Protein AF-A0A142XXT7-F1 (afdb_monomer_lite)

pLDDT: mean 80.43, std 14.65, range [42.28, 97.31]

Structure (mmCIF, N/CA/C/O backbone):
data_AF-A0A1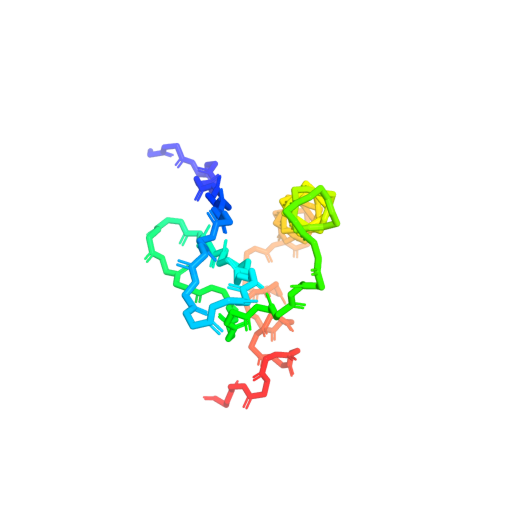42XXT7-F1
#
_entry.id   AF-A0A142XXT7-F1
#
loop_
_atom_site.group_PDB
_atom_site.id
_atom_site.type_symbol
_atom_site.label_atom_id
_atom_site.label_alt_id
_atom_site.label_comp_id
_atom_site.label_asym_id
_atom_site.label_entity_id
_atom_site.label_seq_id
_atom_site.pdbx_PDB_ins_code
_atom_site.Cartn_x
_atom_site.Cartn_y
_atom_site.Cartn_z
_atom_site.occupancy
_atom_site.B_iso_or_equiv
_atom_site.auth_seq_id
_atom_site.auth_comp_id
_atom_site.auth_asym_id
_atom_site.auth_atom_id
_atom_site.pdbx_PDB_model_num
ATOM 1 N N . MET A 1 1 ? -2.142 13.434 21.665 1.00 42.28 1 MET A N 1
ATOM 2 C CA . MET A 1 1 ? -1.353 12.774 20.600 1.00 42.28 1 MET A CA 1
ATOM 3 C C . MET A 1 1 ? -2.147 12.916 19.312 1.00 42.28 1 MET A C 1
ATOM 5 O O . MET A 1 1 ? -3.356 12.748 19.376 1.00 42.28 1 MET A O 1
ATOM 9 N N . SER A 1 2 ? -1.542 13.302 18.184 1.00 45.94 2 SER A N 1
ATOM 10 C CA . SER A 1 2 ? -2.285 13.352 16.914 1.00 45.94 2 SER A CA 1
ATOM 11 C C . SER A 1 2 ? -2.743 11.935 16.567 1.00 45.94 2 SER A C 1
ATOM 13 O O . SER A 1 2 ? -1.908 11.060 16.362 1.00 45.94 2 SER A O 1
ATOM 15 N N . HIS A 1 3 ? -4.056 11.703 16.534 1.00 62.56 3 HIS A N 1
ATOM 16 C CA . HIS A 1 3 ? -4.652 10.417 16.153 1.00 62.56 3 HIS A CA 1
ATOM 17 C C . HIS A 1 3 ? -4.634 10.187 14.633 1.00 62.56 3 HIS A C 1
ATOM 19 O O . HIS A 1 3 ? -5.169 9.192 14.151 1.00 62.56 3 HIS A O 1
ATOM 25 N N . THR A 1 4 ? -4.036 11.106 13.868 1.00 67.25 4 THR A N 1
ATOM 26 C CA . THR A 1 4 ? -3.981 11.011 12.411 1.00 67.25 4 THR A CA 1
ATOM 27 C C . THR A 1 4 ? -2.931 9.972 12.008 1.00 67.25 4 THR A C 1
ATOM 29 O O . THR A 1 4 ? -1.750 10.179 12.301 1.00 67.25 4 THR A O 1
ATOM 32 N N . PRO A 1 5 ? -3.313 8.874 11.334 1.00 75.62 5 PRO A N 1
ATOM 33 C CA . PRO A 1 5 ? -2.363 7.864 10.887 1.00 75.62 5 PRO A CA 1
ATOM 34 C C . PRO A 1 5 ? -1.394 8.459 9.861 1.00 75.62 5 PRO A C 1
ATOM 36 O O . PRO A 1 5 ? -1.803 9.111 8.895 1.00 75.62 5 PRO A O 1
ATOM 39 N N . ARG A 1 6 ? -0.097 8.205 10.042 1.00 85.12 6 ARG A N 1
ATOM 40 C CA . ARG A 1 6 ? 0.922 8.502 9.033 1.00 85.12 6 ARG A CA 1
ATOM 41 C C . ARG A 1 6 ? 0.957 7.351 8.037 1.00 85.12 6 ARG A C 1
ATOM 43 O O . ARG A 1 6 ? 1.381 6.255 8.384 1.00 85.12 6 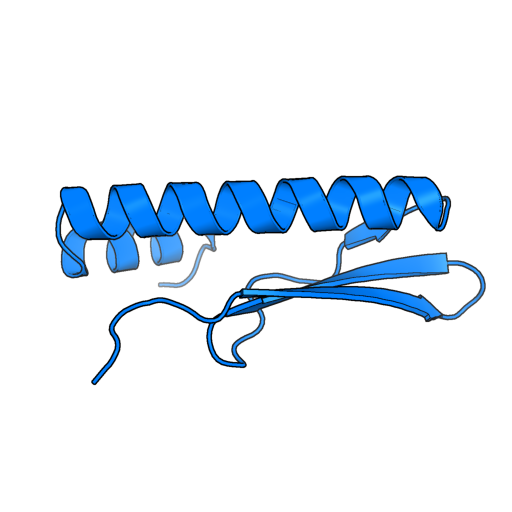ARG A O 1
ATOM 50 N N . ILE A 1 7 ? 0.491 7.613 6.821 1.00 88.00 7 ILE A N 1
ATOM 51 C CA . ILE A 1 7 ? 0.422 6.629 5.737 1.00 88.00 7 ILE A CA 1
ATOM 52 C C . ILE A 1 7 ? 1.567 6.900 4.775 1.00 88.00 7 ILE A C 1
ATOM 54 O O . ILE A 1 7 ? 1.682 8.009 4.246 1.00 88.00 7 ILE A O 1
ATOM 58 N N . GLU A 1 8 ? 2.381 5.886 4.525 1.00 91.50 8 GLU A N 1
ATOM 59 C CA . GLU A 1 8 ? 3.511 5.962 3.610 1.00 91.50 8 GLU A CA 1
ATOM 60 C C . GLU A 1 8 ? 3.351 4.913 2.520 1.00 91.50 8 GLU A C 1
ATOM 62 O O . GLU A 1 8 ? 2.881 3.802 2.755 1.00 91.50 8 GLU A O 1
ATOM 67 N N . THR A 1 9 ? 3.729 5.289 1.307 1.00 92.38 9 THR A N 1
ATOM 68 C CA . THR A 1 9 ? 3.722 4.409 0.143 1.00 92.38 9 THR A CA 1
ATOM 69 C C . THR A 1 9 ? 5.000 4.666 -0.638 1.00 92.38 9 THR A C 1
ATOM 71 O O . THR A 1 9 ? 5.374 5.827 -0.820 1.00 92.38 9 THR A O 1
ATOM 74 N N . ARG A 1 10 ? 5.682 3.605 -1.068 1.00 93.94 10 ARG A N 1
ATOM 75 C CA . ARG A 1 10 ? 6.922 3.689 -1.851 1.00 93.94 10 ARG A CA 1
ATOM 76 C C . ARG A 1 10 ? 6.895 2.670 -2.979 1.00 93.94 10 ARG A C 1
ATOM 78 O O . ARG A 1 10 ? 6.385 1.569 -2.792 1.00 93.94 10 ARG A O 1
ATOM 85 N N . VAL A 1 11 ? 7.479 3.047 -4.107 1.00 95.94 11 VAL A N 1
ATOM 86 C CA . VAL A 1 11 ? 7.744 2.154 -5.235 1.00 95.94 11 VAL A CA 1
ATOM 87 C C . VAL A 1 11 ? 9.246 1.902 -5.247 1.00 95.94 11 VAL A C 1
ATOM 89 O O . VAL A 1 11 ? 10.022 2.857 -5.205 1.00 95.94 11 VAL A O 1
ATOM 92 N N . VAL A 1 12 ? 9.650 0.638 -5.230 1.00 96.06 12 VAL A N 1
ATOM 93 C CA . VAL A 1 12 ? 11.054 0.210 -5.231 1.00 96.06 12 VAL A CA 1
ATOM 94 C C . VAL A 1 12 ? 11.266 -0.698 -6.431 1.00 96.06 12 VAL A C 1
ATOM 96 O O . VAL A 1 12 ? 10.433 -1.555 -6.697 1.00 96.06 12 VAL A O 1
ATOM 99 N N . GLU A 1 13 ? 12.352 -0.500 -7.163 1.00 96.06 13 GLU A N 1
ATOM 100 C CA . GLU A 1 13 ? 12.749 -1.388 -8.253 1.00 96.06 13 GLU A CA 1
ATOM 101 C C . GLU A 1 13 ? 13.717 -2.443 -7.707 1.00 96.06 13 GLU A C 1
ATOM 103 O O . GLU A 1 13 ? 14.778 -2.100 -7.187 1.00 96.06 13 GLU A O 1
ATOM 108 N N . GLU A 1 14 ? 13.336 -3.718 -7.784 1.00 93.88 14 GLU A N 1
ATOM 109 C CA . GLU A 1 14 ? 14.153 -4.859 -7.361 1.00 93.88 14 GLU A CA 1
ATOM 110 C C . GLU A 1 14 ? 14.006 -5.989 -8.385 1.00 93.88 14 GLU A C 1
ATOM 112 O O . GLU A 1 14 ? 12.888 -6.399 -8.693 1.00 93.88 14 GLU A O 1
ATOM 117 N N . PHE A 1 15 ? 15.128 -6.520 -8.883 1.00 91.44 15 PHE A N 1
ATOM 118 C CA . PHE A 1 15 ? 15.155 -7.611 -9.872 1.00 91.44 15 PHE A CA 1
ATOM 119 C C . PHE A 1 15 ? 14.348 -7.314 -11.151 1.00 91.44 15 PHE A C 1
ATOM 121 O O . PHE A 1 15 ? 13.572 -8.156 -11.594 1.00 91.44 15 PHE A O 1
ATOM 128 N N . ASP A 1 16 ? 14.507 -6.110 -11.712 1.00 88.94 16 ASP A N 1
ATOM 129 C CA . ASP A 1 16 ? 13.782 -5.626 -12.903 1.00 88.94 16 ASP A CA 1
ATOM 130 C C . ASP A 1 16 ? 12.250 -5.587 -12.735 1.00 88.94 16 ASP A C 1
ATOM 132 O O . ASP A 1 16 ? 11.489 -5.586 -13.704 1.00 88.94 16 ASP A O 1
ATOM 136 N N . LEU A 1 17 ? 11.781 -5.560 -11.484 1.00 92.75 17 LEU A N 1
ATOM 137 C CA . LEU A 1 17 ? 10.372 -5.505 -11.116 1.00 92.75 17 LEU A CA 1
ATOM 138 C C . LEU A 1 17 ? 10.119 -4.328 -10.180 1.00 92.75 17 LEU A C 1
ATOM 140 O O . LEU A 1 17 ? 10.930 -4.021 -9.307 1.00 92.75 17 LEU A O 1
ATOM 144 N N . TYR A 1 18 ? 8.954 -3.699 -10.316 1.00 96.56 18 TYR A N 1
ATOM 145 C CA . TYR A 1 18 ? 8.543 -2.621 -9.424 1.00 96.56 18 TYR A CA 1
ATOM 146 C C . TYR A 1 18 ? 7.681 -3.172 -8.295 1.00 96.56 18 TYR A C 1
ATOM 148 O O . TYR A 1 18 ? 6.698 -3.866 -8.526 1.00 96.56 18 TYR A O 1
ATOM 156 N N . TRP A 1 19 ? 8.024 -2.835 -7.061 1.00 95.94 19 TRP A N 1
ATOM 157 C CA . TRP A 1 19 ? 7.346 -3.283 -5.853 1.00 95.94 19 TRP A CA 1
ATOM 158 C C . TRP A 1 19 ? 6.775 -2.096 -5.098 1.00 95.94 19 TRP A C 1
ATOM 160 O O . TRP A 1 19 ? 7.479 -1.146 -4.750 1.00 95.94 19 TRP A O 1
ATOM 170 N N . VAL A 1 20 ? 5.483 -2.162 -4.810 1.00 95.12 20 VAL A N 1
ATOM 171 C CA . VAL A 1 20 ? 4.739 -1.128 -4.105 1.00 95.12 20 VAL A CA 1
ATOM 172 C C . VAL A 1 20 ? 4.557 -1.551 -2.656 1.00 95.12 20 VAL A C 1
ATOM 174 O O . VAL A 1 20 ? 3.812 -2.480 -2.346 1.00 95.12 20 VAL A O 1
ATOM 177 N N . TYR A 1 21 ? 5.231 -0.846 -1.756 1.00 93.81 21 TYR A N 1
ATOM 178 C CA . TYR A 1 21 ? 5.109 -1.040 -0.316 1.00 93.81 21 TYR A CA 1
ATO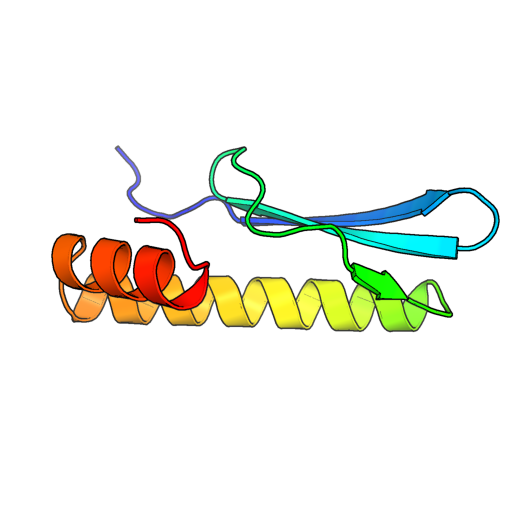M 179 C C . TYR A 1 21 ? 4.187 0.024 0.262 1.00 93.81 21 TYR A C 1
ATOM 181 O O . TYR A 1 21 ? 4.240 1.192 -0.137 1.00 93.81 21 TYR A O 1
ATOM 189 N N . SER A 1 22 ? 3.415 -0.357 1.272 1.00 91.75 22 SER A N 1
ATOM 190 C CA . SER A 1 22 ? 2.588 0.560 2.046 1.00 91.75 22 SER A CA 1
ATOM 191 C C . SER A 1 22 ? 2.733 0.298 3.540 1.00 91.75 22 SER A C 1
ATOM 193 O O . SER A 1 22 ? 2.744 -0.849 3.992 1.00 91.75 22 SER A O 1
ATOM 195 N N . SER A 1 23 ? 2.845 1.375 4.315 1.00 89.50 23 SER A N 1
ATOM 196 C CA . SER A 1 23 ? 2.925 1.318 5.770 1.00 89.50 23 SER A CA 1
ATOM 197 C C . SER A 1 23 ? 1.994 2.335 6.426 1.00 89.50 23 SER A C 1
ATOM 199 O O . SER A 1 23 ? 1.669 3.383 5.858 1.00 89.50 23 SER A O 1
ATOM 201 N N . VAL A 1 24 ? 1.561 2.021 7.645 1.00 87.31 24 VAL A N 1
ATOM 202 C CA . VAL A 1 24 ? 0.823 2.935 8.515 1.00 87.31 24 VAL A CA 1
ATOM 203 C C . VAL A 1 24 ? 1.500 2.998 9.868 1.00 87.31 24 VAL A C 1
ATOM 205 O O . VAL A 1 24 ? 1.657 1.983 10.538 1.00 87.31 24 VAL A O 1
ATOM 208 N N . ASN A 1 25 ? 1.906 4.198 10.283 1.00 86.12 25 ASN A N 1
ATOM 209 C CA . ASN A 1 25 ? 2.664 4.419 11.516 1.00 86.12 25 ASN A CA 1
ATOM 210 C C . ASN A 1 25 ? 3.897 3.494 11.623 1.00 86.12 25 ASN A C 1
ATOM 212 O O . ASN A 1 25 ? 4.221 3.014 12.705 1.00 86.12 25 ASN A O 1
ATOM 216 N N . GLY A 1 26 ? 4.549 3.212 10.489 1.00 83.12 26 GLY A N 1
ATOM 217 C CA . GLY A 1 26 ? 5.700 2.306 10.403 1.00 83.12 26 GLY A CA 1
ATOM 218 C C . GLY A 1 26 ? 5.358 0.814 10.297 1.00 83.12 26 GLY A C 1
ATOM 219 O O . GLY A 1 26 ? 6.253 0.018 10.035 1.00 83.12 26 GLY A O 1
ATOM 220 N N . TRP A 1 27 ? 4.089 0.420 10.431 1.00 82.50 27 TRP A N 1
ATOM 221 C CA . TRP A 1 27 ? 3.652 -0.970 10.279 1.00 82.50 27 TRP A CA 1
ATOM 222 C C . TRP A 1 27 ? 3.313 -1.275 8.829 1.00 82.50 27 TRP A C 1
ATOM 224 O O . TRP A 1 27 ? 2.511 -0.566 8.222 1.00 82.50 27 TRP A O 1
ATOM 234 N N . CYS A 1 28 ? 3.900 -2.333 8.272 1.00 85.00 28 CYS A N 1
ATOM 235 C CA . CYS A 1 28 ? 3.569 -2.781 6.924 1.00 85.00 28 CYS A CA 1
ATOM 236 C C . CYS A 1 28 ? 2.095 -3.207 6.865 1.00 85.00 28 CYS A C 1
ATOM 238 O O . CYS A 1 28 ? 1.655 -3.994 7.703 1.00 85.00 28 CYS A O 1
ATOM 240 N N . THR A 1 29 ? 1.327 -2.689 5.904 1.00 79.81 29 THR A N 1
ATOM 241 C CA . THR A 1 29 ? -0.113 -2.993 5.827 1.00 79.81 29 THR A CA 1
ATOM 242 C C . THR A 1 29 ? -0.410 -4.294 5.094 1.00 79.81 29 THR A C 1
ATOM 244 O O . THR A 1 29 ? -1.470 -4.871 5.305 1.00 79.81 29 THR A O 1
ATOM 247 N N . GLN A 1 30 ? 0.485 -4.722 4.200 1.00 80.56 30 GLN A N 1
ATOM 248 C CA . GLN A 1 30 ? 0.328 -5.911 3.362 1.00 80.56 30 GLN A CA 1
ATOM 249 C C . GLN A 1 30 ? 1.671 -6.350 2.766 1.00 80.56 30 GLN A C 1
ATOM 251 O O . GLN A 1 30 ? 2.664 -5.624 2.850 1.00 80.56 30 GLN A O 1
ATOM 256 N N . TRP A 1 31 ? 1.689 -7.520 2.123 1.00 86.00 31 TRP A N 1
ATOM 257 C CA . TRP A 1 31 ? 2.807 -7.904 1.264 1.00 86.00 31 TRP A CA 1
ATOM 258 C C . TRP A 1 31 ? 2.963 -6.901 0.104 1.00 86.00 31 TRP A C 1
ATOM 260 O O . TRP A 1 31 ? 1.945 -6.437 -0.421 1.00 86.00 31 TRP A O 1
ATOM 270 N N . PRO A 1 32 ? 4.195 -6.543 -0.304 1.00 89.69 32 PRO A N 1
ATOM 271 C CA . PRO A 1 32 ? 4.412 -5.601 -1.397 1.00 89.69 32 PRO A CA 1
ATOM 272 C C . PRO A 1 32 ? 3.751 -6.079 -2.688 1.00 89.69 32 PRO A C 1
ATOM 274 O O . PRO A 1 32 ? 3.833 -7.255 -3.044 1.00 89.69 32 PRO A O 1
ATOM 277 N N . VAL A 1 33 ? 3.098 -5.163 -3.396 1.00 91.19 33 VAL A N 1
ATOM 278 C CA . VAL A 1 33 ? 2.406 -5.489 -4.646 1.00 91.19 33 VAL A CA 1
ATOM 279 C C . VAL A 1 33 ? 3.350 -5.251 -5.809 1.00 91.19 33 VAL A C 1
ATOM 281 O O . VAL A 1 33 ? 3.949 -4.184 -5.916 1.00 91.19 33 VAL A O 1
ATOM 284 N N . GLN A 1 34 ? 3.479 -6.241 -6.678 1.00 94.25 34 GLN A N 1
ATOM 285 C CA . GLN A 1 34 ? 4.273 -6.115 -7.889 1.00 94.25 34 GLN A CA 1
ATOM 286 C C . GLN A 1 34 ? 3.536 -5.256 -8.925 1.00 94.25 34 GLN A C 1
ATOM 288 O O . GLN A 1 34 ? 2.321 -5.360 -9.088 1.00 94.25 34 GLN A O 1
ATOM 293 N N . SER A 1 35 ? 4.288 -4.437 -9.648 1.00 94.00 35 SER A N 1
ATOM 294 C CA . SER A 1 35 ? 3.832 -3.606 -10.750 1.00 94.00 35 SER A CA 1
ATOM 295 C C . SER A 1 35 ? 4.726 -3.832 -11.977 1.00 94.00 35 SER A C 1
ATOM 297 O O . SER A 1 35 ? 5.945 -3.949 -11.824 1.00 94.00 35 SER A O 1
ATOM 299 N N . PRO A 1 36 ? 4.151 -3.897 -13.193 1.00 91.50 36 PRO A N 1
ATOM 300 C CA . PRO A 1 36 ? 4.915 -4.104 -14.422 1.00 91.50 36 PRO A CA 1
ATOM 301 C C . PRO A 1 36 ? 5.748 -2.879 -14.814 1.00 91.50 36 PRO A C 1
ATOM 303 O O . PRO A 1 36 ? 6.809 -3.030 -15.410 1.00 91.50 36 PRO A O 1
ATOM 306 N N . THR A 1 37 ? 5.294 -1.673 -14.465 1.00 96.12 37 THR A N 1
ATOM 307 C CA . THR A 1 37 ? 6.024 -0.426 -14.714 1.00 96.12 37 THR A CA 1
ATOM 308 C C . THR A 1 37 ? 6.094 0.436 -13.458 1.00 96.12 37 THR A C 1
ATOM 310 O O . THR A 1 37 ? 5.323 0.259 -12.504 1.00 96.12 37 THR A O 1
ATOM 313 N N . LYS A 1 38 ? 7.022 1.397 -13.456 1.00 95.44 38 LYS A N 1
ATOM 314 C CA . LYS A 1 38 ? 7.134 2.387 -12.385 1.00 95.44 38 LYS A CA 1
ATOM 315 C C . LYS A 1 38 ? 5.882 3.258 -12.290 1.00 95.44 38 LYS A C 1
ATOM 317 O O . LYS A 1 38 ? 5.390 3.481 -11.189 1.00 95.44 38 LYS A O 1
ATOM 322 N N . GLU A 1 39 ? 5.364 3.715 -13.428 1.00 97.31 39 GLU A N 1
ATOM 323 C CA . GLU A 1 39 ? 4.181 4.583 -13.504 1.00 97.31 39 GLU A CA 1
ATOM 324 C C . GLU A 1 39 ? 2.932 3.877 -12.974 1.00 97.31 39 GLU A C 1
ATOM 326 O O . GLU A 1 39 ? 2.227 4.432 -12.130 1.00 97.31 39 GLU A O 1
ATOM 331 N N . ASP A 1 40 ? 2.720 2.615 -13.354 1.00 94.44 40 ASP A N 1
ATOM 332 C CA . ASP A 1 40 ? 1.653 1.790 -12.778 1.00 94.44 40 ASP A CA 1
ATOM 333 C C . ASP A 1 40 ? 1.834 1.629 -11.260 1.00 94.44 40 ASP A C 1
ATOM 335 O O . ASP A 1 40 ? 0.869 1.699 -10.496 1.00 94.44 40 ASP A O 1
ATOM 339 N N . GLY A 1 41 ? 3.082 1.493 -10.801 1.00 95.25 41 GLY A N 1
ATOM 340 C CA . GLY A 1 41 ? 3.413 1.377 -9.384 1.00 95.25 41 GLY A CA 1
ATOM 341 C C . GLY A 1 41 ? 3.083 2.650 -8.605 1.00 95.25 41 GLY A C 1
ATOM 342 O O . GLY A 1 41 ? 2.578 2.581 -7.484 1.00 95.25 41 GLY A O 1
ATOM 343 N N . GLU A 1 42 ? 3.321 3.820 -9.197 1.00 96.12 42 GLU A N 1
ATOM 344 C CA . GLU A 1 42 ? 2.987 5.122 -8.613 1.00 96.12 42 GLU A CA 1
ATOM 345 C C . GLU A 1 42 ? 1.470 5.347 -8.552 1.00 96.12 42 GLU A C 1
ATOM 347 O O . GLU A 1 42 ? 0.954 5.807 -7.525 1.00 96.12 42 GLU A O 1
ATOM 352 N N . VAL A 1 43 ? 0.736 4.954 -9.600 1.00 95.56 43 VAL A N 1
ATOM 353 C CA . VAL A 1 43 ? -0.735 4.965 -9.605 1.00 95.56 43 VAL A CA 1
ATOM 354 C C . VAL A 1 43 ? -1.277 4.054 -8.504 1.00 95.56 43 VAL A C 1
ATOM 356 O O . VAL A 1 43 ? -2.113 4.481 -7.701 1.00 95.56 43 VAL A O 1
ATOM 359 N N . LEU A 1 44 ? -0.762 2.827 -8.405 1.00 92.50 44 LEU A N 1
ATOM 360 C CA . LEU A 1 44 ? -1.158 1.868 -7.379 1.00 92.50 44 LEU A CA 1
ATOM 361 C C . LEU A 1 44 ? -0.838 2.388 -5.968 1.00 92.50 44 LEU A C 1
ATOM 363 O O . LEU A 1 44 ? -1.664 2.288 -5.060 1.00 92.50 44 LEU A O 1
ATOM 367 N N . ALA A 1 45 ? 0.327 3.011 -5.777 1.00 92.88 45 ALA A N 1
ATOM 368 C CA . ALA A 1 45 ? 0.719 3.629 -4.514 1.00 92.88 45 ALA A CA 1
ATOM 369 C C . ALA A 1 45 ? -0.257 4.743 -4.095 1.00 92.88 45 ALA A C 1
ATOM 371 O O . ALA A 1 45 ? -0.641 4.832 -2.924 1.00 92.88 45 ALA A O 1
ATOM 372 N N . ALA A 1 46 ? -0.692 5.585 -5.037 1.00 92.69 46 ALA A N 1
ATOM 373 C CA . ALA A 1 46 ? -1.681 6.626 -4.774 1.00 92.69 46 ALA A CA 1
ATOM 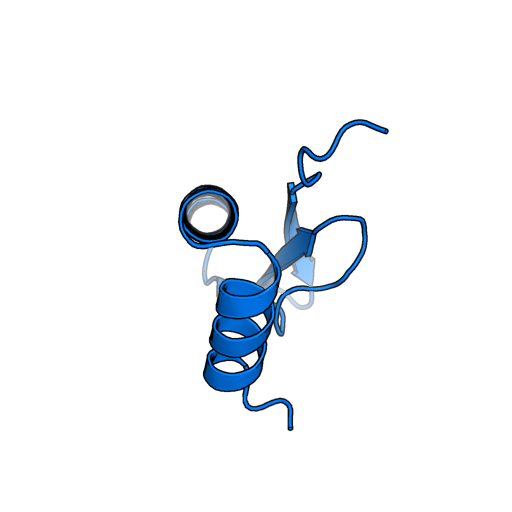374 C C . ALA A 1 46 ? -3.056 6.035 -4.416 1.00 92.69 46 ALA A C 1
ATOM 376 O O . ALA A 1 46 ? -3.690 6.483 -3.453 1.00 92.69 46 ALA A O 1
ATOM 377 N N . GLN A 1 47 ? -3.496 4.998 -5.136 1.00 89.62 47 GLN A N 1
ATOM 378 C CA . GLN A 1 47 ? -4.742 4.283 -4.852 1.00 89.62 47 GLN A CA 1
ATOM 379 C C . GLN A 1 47 ? -4.720 3.628 -3.466 1.00 89.62 47 GLN A C 1
ATOM 381 O O . GLN A 1 47 ? -5.648 3.835 -2.683 1.00 89.62 47 GLN A O 1
ATOM 386 N N . LEU A 1 48 ? -3.636 2.928 -3.115 1.00 88.69 48 LEU A N 1
ATOM 387 C CA . LEU A 1 48 ? -3.444 2.317 -1.796 1.00 88.69 48 LEU A CA 1
ATOM 388 C C . LEU A 1 48 ? -3.485 3.361 -0.682 1.00 88.69 48 LEU A C 1
ATOM 390 O O . LEU A 1 48 ? -4.180 3.177 0.315 1.00 88.69 48 LEU A O 1
ATOM 394 N N . ARG A 1 49 ? -2.806 4.500 -0.859 1.00 89.31 49 ARG A N 1
ATOM 395 C CA . ARG A 1 49 ? -2.848 5.597 0.117 1.00 89.31 49 ARG A CA 1
ATOM 396 C C . ARG A 1 49 ? -4.276 6.099 0.340 1.00 89.31 49 ARG A C 1
ATOM 398 O O . ARG A 1 49 ? -4.668 6.322 1.485 1.00 89.31 49 ARG A O 1
ATOM 405 N N . ASN A 1 50 ? -5.045 6.289 -0.730 1.00 89.31 50 ASN A N 1
ATOM 406 C CA . ASN A 1 50 ? -6.427 6.759 -0.642 1.00 89.31 50 ASN A CA 1
ATOM 407 C C . ASN A 1 50 ? -7.349 5.719 0.002 1.00 89.31 50 ASN A C 1
ATOM 409 O O . ASN A 1 50 ? -8.160 6.079 0.855 1.00 89.31 50 ASN A O 1
ATOM 413 N N . LEU A 1 51 ? -7.178 4.440 -0.338 1.00 85.88 51 LEU A N 1
ATOM 414 C CA . LEU A 1 51 ? -7.912 3.337 0.274 1.00 85.88 51 LEU A CA 1
ATOM 415 C C . LEU A 1 51 ? -7.647 3.269 1.781 1.00 85.88 51 LEU A C 1
ATOM 417 O O . LEU A 1 51 ? -8.591 3.300 2.566 1.00 85.88 51 LEU A O 1
ATOM 421 N N . ILE A 1 52 ? -6.376 3.270 2.193 1.00 83.88 52 ILE A N 1
ATOM 422 C CA . ILE A 1 52 ? -5.985 3.240 3.609 1.00 83.88 52 ILE A CA 1
ATOM 423 C C . ILE A 1 52 ? -6.570 4.449 4.351 1.00 83.88 52 ILE A C 1
ATOM 425 O O . ILE A 1 52 ? -7.122 4.290 5.438 1.00 83.88 52 ILE A O 1
ATOM 429 N N . AR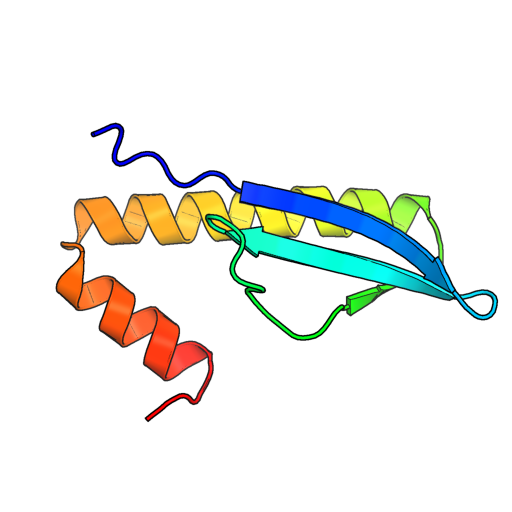G A 1 53 ? -6.519 5.654 3.762 1.00 83.25 53 ARG A N 1
ATOM 430 C CA . ARG A 1 53 ? -7.165 6.848 4.339 1.00 83.25 53 ARG A CA 1
ATOM 431 C C . ARG A 1 53 ? -8.668 6.664 4.512 1.00 83.25 53 ARG A C 1
ATOM 433 O O . ARG A 1 53 ? -9.197 7.044 5.552 1.00 83.25 53 ARG A O 1
ATOM 440 N N . SER A 1 54 ? -9.347 6.113 3.508 1.00 83.19 54 SER A N 1
ATOM 441 C CA . SER A 1 54 ? -10.792 5.888 3.548 1.00 83.19 54 SER A CA 1
ATOM 442 C C . SER A 1 54 ? -11.166 4.878 4.627 1.00 83.19 54 SER A C 1
ATOM 444 O O . SER A 1 54 ? -12.060 5.155 5.421 1.00 83.19 54 SER A O 1
ATOM 446 N N . VAL A 1 55 ? -10.436 3.761 4.714 1.00 80.06 55 VAL A N 1
ATOM 447 C CA . VAL A 1 55 ? -10.628 2.744 5.756 1.00 80.06 55 VAL A CA 1
ATOM 448 C C . VAL A 1 55 ? -10.405 3.354 7.133 1.00 80.06 55 VAL A C 1
ATOM 450 O O . VAL A 1 55 ? -11.268 3.217 7.984 1.00 80.06 55 VAL A O 1
ATOM 453 N N . TYR A 1 56 ? -9.325 4.111 7.349 1.00 75.38 56 TYR A N 1
ATOM 454 C CA . TYR A 1 56 ? -9.083 4.790 8.629 1.00 75.38 56 TYR A CA 1
ATOM 455 C C . TYR A 1 56 ? -10.129 5.852 8.975 1.00 75.38 56 TYR A C 1
ATOM 457 O O . TYR A 1 56 ? -10.446 6.057 10.143 1.00 75.38 56 TYR A O 1
ATOM 465 N N . ARG A 1 57 ? -10.663 6.562 7.982 1.00 74.06 57 ARG A N 1
ATOM 466 C CA . ARG A 1 57 ? -11.729 7.538 8.215 1.00 74.06 57 ARG A CA 1
ATOM 467 C C . ARG A 1 57 ? -13.028 6.840 8.603 1.00 74.06 57 ARG A C 1
ATOM 469 O O . ARG A 1 57 ? -13.666 7.257 9.563 1.00 74.06 57 ARG A O 1
ATOM 476 N N . GLN A 1 58 ? -13.380 5.770 7.89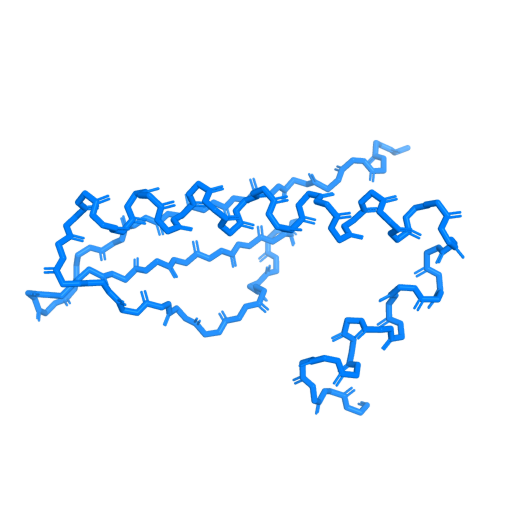5 1.00 69.62 58 GLN A N 1
ATOM 477 C CA . GLN A 1 58 ? -14.518 4.927 8.242 1.00 69.62 58 GLN A CA 1
ATOM 478 C C . GLN A 1 58 ? -14.320 4.303 9.631 1.00 69.62 58 GLN A C 1
ATOM 480 O O . GLN A 1 58 ? -15.225 4.343 10.453 1.00 69.62 58 GLN A O 1
ATOM 485 N N . ALA A 1 59 ? -13.094 3.879 9.948 1.00 65.25 59 ALA A N 1
ATOM 486 C CA . ALA A 1 59 ? -12.700 3.362 11.251 1.00 65.25 59 ALA A CA 1
ATOM 487 C C . ALA A 1 59 ? -12.981 4.310 12.403 1.00 65.25 59 ALA A C 1
ATOM 489 O O . ALA A 1 59 ? -13.446 3.923 13.471 1.00 65.25 59 ALA A O 1
ATOM 490 N N . TYR A 1 60 ? -12.605 5.566 12.189 1.00 64.19 60 TYR A N 1
ATOM 491 C CA . TYR A 1 60 ? -12.761 6.621 13.163 1.00 64.19 60 TYR A CA 1
ATOM 492 C C . TYR A 1 60 ? -14.241 6.962 13.359 1.00 64.19 60 TYR A C 1
ATOM 494 O O . TYR A 1 60 ? -14.663 7.196 14.488 1.00 64.19 60 TYR A O 1
ATOM 502 N N . ASN A 1 61 ? -15.026 6.936 12.277 1.00 63.28 61 ASN A N 1
ATOM 503 C CA . ASN A 1 61 ? -16.466 7.176 12.315 1.00 63.28 61 ASN A CA 1
ATOM 504 C C . ASN A 1 61 ? -17.240 6.034 12.998 1.00 63.28 61 ASN A C 1
ATOM 506 O O . ASN A 1 61 ? -18.163 6.312 13.757 1.00 63.28 61 ASN A O 1
ATOM 510 N N . ASP A 1 62 ? -16.840 4.780 12.774 1.00 61.00 62 ASP A N 1
ATOM 511 C CA . ASP A 1 62 ? -17.506 3.587 13.325 1.00 61.00 62 ASP A CA 1
ATOM 512 C C . ASP A 1 62 ? -16.996 3.214 14.735 1.00 61.00 62 ASP A C 1
ATOM 514 O O . ASP A 1 62 ? -17.552 2.344 15.405 1.00 61.00 62 ASP A O 1
ATOM 518 N N . GLY A 1 63 ? -15.947 3.891 15.212 1.00 61.19 63 GLY A N 1
ATOM 519 C CA . GLY A 1 63 ? -15.246 3.596 16.458 1.00 61.19 63 GLY A CA 1
ATOM 520 C C . GLY A 1 63 ? -14.031 2.686 16.241 1.00 61.19 63 GLY A C 1
ATOM 521 O O . GLY A 1 63 ? -14.111 1.626 15.622 1.00 61.19 63 GLY A O 1
ATOM 522 N N . ILE A 1 64 ? -12.885 3.085 16.811 1.00 62.53 64 ILE A N 1
ATOM 523 C CA . ILE A 1 64 ? -11.560 2.459 16.604 1.00 62.53 64 ILE A CA 1
ATOM 524 C C . ILE A 1 64 ? -11.579 0.931 16.802 1.00 62.53 64 ILE A C 1
ATOM 526 O O . ILE A 1 64 ? -10.909 0.211 16.062 1.00 62.53 64 ILE A O 1
ATOM 530 N N . ALA A 1 65 ? -12.363 0.429 17.761 1.00 62.84 65 ALA A N 1
ATOM 531 C CA . ALA A 1 65 ? -12.473 -1.001 18.050 1.00 62.84 65 ALA A CA 1
ATOM 532 C C . ALA A 1 65 ? -13.148 -1.795 16.916 1.00 62.84 65 ALA A C 1
ATOM 534 O O . ALA A 1 65 ? -12.647 -2.851 16.535 1.00 62.84 65 ALA A O 1
ATOM 535 N N . ALA A 1 66 ? -14.230 -1.265 16.334 1.00 64.69 66 ALA A N 1
ATOM 536 C CA . ALA A 1 66 ? -14.966 -1.925 15.256 1.00 64.69 66 ALA A CA 1
ATOM 537 C C . ALA A 1 66 ? -14.116 -2.056 13.985 1.00 64.69 66 ALA A C 1
ATOM 539 O O . ALA A 1 66 ? -14.202 -3.043 13.258 1.00 64.69 66 ALA A O 1
ATOM 540 N N . CYS A 1 67 ? -13.229 -1.095 13.739 1.00 60.88 67 CYS A N 1
ATOM 541 C CA . CYS A 1 67 ? -12.374 -1.154 12.566 1.00 60.88 67 CYS A CA 1
ATOM 542 C C . CYS A 1 67 ? -11.106 -1.981 12.742 1.00 60.88 67 CYS A C 1
ATOM 544 O O . CYS A 1 67 ? -10.673 -2.630 11.796 1.00 60.88 67 CYS A O 1
ATOM 546 N N . GLN A 1 68 ? -10.515 -2.007 13.939 1.00 63.91 68 GLN A N 1
ATOM 547 C CA . GLN A 1 68 ? -9.433 -2.953 14.217 1.00 63.91 68 GLN A CA 1
ATOM 548 C C . GLN A 1 68 ? -9.906 -4.397 13.997 1.00 63.91 68 GLN A C 1
ATOM 550 O O . GLN A 1 68 ? -9.170 -5.188 13.415 1.00 63.91 68 GLN A O 1
ATOM 555 N N . GLU A 1 69 ? -11.145 -4.705 14.386 1.00 67.25 69 GLU A N 1
ATOM 556 C CA . GLU A 1 69 ? -11.843 -5.957 14.064 1.00 67.25 69 GLU A CA 1
ATOM 557 C C . GLU A 1 69 ? -11.986 -6.178 12.548 1.00 67.25 69 GLU A C 1
ATOM 559 O O . GLU A 1 69 ? -11.569 -7.213 12.031 1.00 67.25 69 GLU A O 1
ATOM 564 N N . GLN A 1 70 ? -12.504 -5.197 11.801 1.00 63.78 70 GLN A N 1
ATOM 565 C CA . GLN A 1 70 ? -12.683 -5.328 10.347 1.00 63.78 70 GLN A CA 1
ATOM 566 C C . GLN A 1 70 ? -11.361 -5.495 9.585 1.00 63.78 70 GLN A C 1
ATOM 568 O O . GLN A 1 70 ? -11.286 -6.315 8.672 1.00 63.78 70 GLN A O 1
ATOM 573 N N . ILE A 1 71 ? -10.308 -4.763 9.961 1.00 62.81 71 ILE A N 1
ATOM 574 C CA . ILE A 1 71 ? -8.980 -4.873 9.343 1.00 62.81 71 ILE A CA 1
ATOM 575 C C . ILE A 1 71 ? -8.351 -6.234 9.664 1.00 62.81 71 ILE A C 1
ATOM 577 O O . ILE A 1 71 ? -7.824 -6.877 8.760 1.00 62.81 71 ILE A O 1
ATOM 581 N N . LYS A 1 72 ? -8.435 -6.711 10.914 1.00 66.62 72 LYS A N 1
ATOM 582 C CA . LYS A 1 72 ? -7.965 -8.057 11.286 1.00 66.62 72 LYS A CA 1
ATOM 583 C C . LYS A 1 72 ? -8.671 -9.144 10.475 1.00 66.62 72 LYS A C 1
ATOM 585 O O . LYS A 1 72 ? -8.000 -9.995 9.896 1.00 66.62 72 LYS A O 1
ATOM 590 N N . ASN A 1 73 ? -9.997 -9.047 10.349 1.00 67.62 73 ASN A N 1
ATOM 591 C CA . ASN A 1 73 ? -10.801 -9.975 9.555 1.00 67.62 73 ASN A CA 1
ATOM 592 C C . ASN A 1 73 ? -10.453 -9.920 8.057 1.00 67.62 73 ASN A C 1
ATOM 594 O O . ASN A 1 73 ? -10.313 -10.967 7.430 1.00 67.62 73 ASN A O 1
ATOM 598 N N . ALA A 1 74 ? -10.248 -8.728 7.486 1.00 60.97 74 ALA A N 1
ATOM 599 C CA . ALA A 1 74 ? -9.868 -8.563 6.079 1.00 60.97 74 ALA A CA 1
ATOM 600 C C . ALA A 1 74 ? -8.445 -9.066 5.771 1.00 60.97 74 ALA A C 1
ATOM 602 O O . ALA A 1 74 ? -8.186 -9.541 4.668 1.00 60.97 74 ALA A O 1
ATOM 603 N N . LEU A 1 75 ? -7.531 -8.984 6.743 1.00 58.31 75 LEU A N 1
ATOM 604 C CA . LEU A 1 75 ? -6.150 -9.463 6.629 1.00 58.31 75 LEU A CA 1
ATOM 605 C C . LEU A 1 75 ? -5.977 -10.936 7.046 1.00 58.31 75 LEU A C 1
ATOM 607 O O . LEU A 1 75 ? -4.867 -11.459 6.975 1.00 58.31 75 LEU A O 1
ATOM 611 N N . GLY A 1 76 ? -7.044 -11.611 7.491 1.00 61.62 76 GLY A N 1
ATOM 612 C CA . GLY A 1 76 ? -6.996 -13.007 7.943 1.00 61.62 76 GLY A CA 1
ATOM 613 C C . GLY A 1 76 ? -6.215 -13.226 9.245 1.00 61.62 76 GLY A C 1
ATOM 614 O O . GLY A 1 76 ? -5.781 -14.344 9.524 1.00 61.62 76 GLY A O 1
ATOM 615 N N . VAL A 1 77 ? -6.019 -12.174 10.042 1.00 49.44 77 VAL A N 1
ATOM 616 C CA . VAL A 1 77 ? -5.306 -12.231 11.322 1.00 49.44 77 VAL A CA 1
ATOM 617 C C . VAL A 1 77 ? -6.320 -12.542 12.423 1.00 49.44 77 VAL A C 1
ATOM 619 O O . VAL A 1 77 ? -7.216 -11.737 12.668 1.00 49.44 77 VAL A O 1
ATOM 622 N N . LYS A 1 78 ? -6.187 -13.710 13.064 1.00 51.66 78 LYS A N 1
ATOM 623 C CA . LYS A 1 78 ? -6.985 -14.095 14.242 1.00 51.66 78 LYS A CA 1
ATOM 624 C C . LYS A 1 78 ? -6.483 -13.403 15.506 1.00 51.66 78 LYS A C 1
ATOM 626 O O . LYS A 1 78 ? -5.248 -13.373 15.700 1.00 51.66 78 LYS A O 1
#

Secondary structure (DSSP, 8-state):
------EEEEEEEETTEEEEEEEETTEE-SSPEEESSHHHHHHHHHHHHHHHHHHHHHHHHH-HHHHHHHHHHHTT--

Foldseek 3Di:
DPPDWDKDWDWDQDPNWTWIWIDTPNHTLDGTDIDNDPVRSVVVRVVVSVVVNVLVVVCVVVDVVVSVVVSCVVRVND

Sequence (78 aa):
MSHTPRIETRVVEEFDLYWVYSSVNGWCTQWPVQSPTKEDGEVLAAQLRNLIRSVYRQAYNDGIAACQEQIKNALGVK

Radius of gyration: 13.77 Å; chains: 1; bounding box: 33×27×35 Å